Protein AF-A0A8T5GGX0-F1 (afdb_monomer_lite)

pLDDT: mean 83.58, std 13.2, range [39.19, 93.25]

Sequence (56 aa):
MSDKEESVSLRVSKAIPSDVGHGRARISADMGLDLKPGDIVEISGDNRSTAAIYWR

Secondary structure (DSSP, 8-state):
-------------PPPTTTTTTTEE---TTSS----TT-EEEEE-SS-EEEEEE--

Structure (mmCIF, N/CA/C/O backbone):
data_AF-A0A8T5GGX0-F1
#
_entry.id   AF-A0A8T5GGX0-F1
#
loop_
_atom_site.group_PDB
_atom_site.id
_atom_site.type_symbol
_atom_site.label_atom_id
_atom_site.label_alt_id
_atom_site.label_comp_id
_atom_site.label_asym_id
_atom_site.label_entity_id
_atom_site.label_seq_id
_atom_site.pdbx_PDB_ins_code
_atom_site.Cartn_x
_atom_site.Cartn_y
_atom_site.Cartn_z
_atom_site.occupancy
_atom_site.B_iso_or_equiv
_atom_site.auth_seq_id
_atom_site.auth_comp_id
_atom_site.auth_asym_id
_atom_site.auth_atom_id
_atom_site.pdbx_PDB_model_num
ATOM 1 N N . MET A 1 1 ? -17.800 4.146 21.804 1.00 40.06 1 MET A N 1
ATOM 2 C CA . MET A 1 1 ? -16.362 3.864 21.661 1.00 40.06 1 MET A CA 1
ATOM 3 C C . MET A 1 1 ? -16.246 2.527 20.959 1.00 40.06 1 MET A C 1
ATOM 5 O O . MET A 1 1 ? -16.502 1.510 21.585 1.00 40.06 1 MET A O 1
ATOM 9 N N . SER A 1 2 ? -16.055 2.535 19.645 1.00 39.19 2 SER A N 1
ATOM 10 C CA . SER A 1 2 ? -15.873 1.320 18.850 1.00 39.19 2 SER A CA 1
ATOM 11 C C . SER A 1 2 ? -14.573 1.522 18.096 1.00 39.19 2 SER A C 1
ATOM 13 O O . SER A 1 2 ? -14.603 1.974 16.958 1.00 39.19 2 SER A O 1
ATOM 15 N N . ASP A 1 3 ? -13.455 1.247 18.761 1.00 46.16 3 ASP A N 1
ATOM 16 C CA . ASP A 1 3 ? -12.153 1.087 18.117 1.00 46.16 3 ASP A CA 1
ATOM 17 C C . ASP A 1 3 ? -12.223 -0.197 17.280 1.00 46.16 3 ASP A C 1
ATOM 19 O O . ASP A 1 3 ? -11.772 -1.265 17.688 1.00 46.16 3 ASP A O 1
ATOM 23 N N . LYS A 1 4 ? -12.925 -0.131 16.142 1.00 50.62 4 LYS A N 1
ATOM 24 C CA . LYS A 1 4 ? -12.784 -1.143 15.101 1.00 50.62 4 LYS A CA 1
ATOM 25 C C . LYS A 1 4 ? -11.343 -1.059 14.623 1.00 50.62 4 LYS A C 1
ATOM 27 O O . LYS A 1 4 ? -10.797 0.034 14.500 1.00 50.62 4 LYS A O 1
ATOM 32 N N . GLU A 1 5 ? -10.743 -2.210 14.370 1.00 60.53 5 GLU A N 1
ATOM 33 C CA . GLU A 1 5 ? -9.408 -2.370 13.798 1.00 60.53 5 GLU A CA 1
ATOM 34 C C . GLU A 1 5 ? -9.367 -1.798 12.361 1.00 60.53 5 GLU A C 1
ATOM 36 O O . GLU A 1 5 ? -9.305 -2.523 11.378 1.00 60.53 5 GLU A O 1
ATOM 41 N N . GLU A 1 6 ? -9.484 -0.476 12.218 1.00 70.88 6 GLU A N 1
ATOM 42 C CA . GLU A 1 6 ? -9.571 0.240 10.935 1.00 70.88 6 GLU A CA 1
ATOM 43 C C . GLU A 1 6 ? -8.186 0.618 10.391 1.00 70.88 6 GLU A C 1
ATOM 45 O O . GLU A 1 6 ? -8.068 1.192 9.311 1.00 70.88 6 GLU A O 1
ATOM 50 N N . SER A 1 7 ? -7.118 0.286 11.120 1.00 81.81 7 SER A N 1
ATOM 51 C CA . SER A 1 7 ? -5.742 0.548 10.708 1.00 81.81 7 SER A CA 1
ATOM 52 C C . SER A 1 7 ? -4.798 -0.563 11.158 1.00 81.81 7 SER A C 1
ATOM 54 O O . SER A 1 7 ? -4.987 -1.182 12.204 1.00 81.81 7 SER A O 1
ATOM 56 N N . VAL A 1 8 ? -3.762 -0.805 10.356 1.00 87.00 8 VAL A N 1
ATOM 57 C CA . VAL A 1 8 ? -2.708 -1.780 10.643 1.00 87.00 8 VAL A CA 1
ATOM 58 C C . VAL A 1 8 ? -1.345 -1.185 10.298 1.00 87.00 8 VAL A C 1
ATOM 60 O O . VAL A 1 8 ? -1.186 -0.498 9.287 1.00 87.00 8 VAL A O 1
ATOM 63 N N . SER A 1 9 ? -0.345 -1.461 11.132 1.00 87.88 9 SER A N 1
ATOM 64 C CA . SER A 1 9 ? 1.031 -1.006 10.918 1.00 87.88 9 SER A CA 1
ATOM 65 C C . SER A 1 9 ? 1.827 -2.059 10.158 1.00 87.88 9 SER A C 1
ATOM 67 O O . SER A 1 9 ? 2.087 -3.143 10.678 1.00 87.88 9 SER A O 1
ATOM 69 N N . LEU A 1 10 ? 2.244 -1.736 8.932 1.00 87.62 10 LEU A N 1
ATOM 70 C CA . LEU A 1 10 ? 2.956 -2.654 8.039 1.00 87.62 10 LEU A CA 1
ATOM 71 C C . LEU A 1 10 ? 4.334 -2.127 7.659 1.00 87.62 10 LEU A C 1
ATOM 73 O O . LEU A 1 10 ? 4.602 -0.928 7.678 1.00 87.62 10 LEU A O 1
ATOM 77 N N . ARG A 1 11 ? 5.207 -3.042 7.230 1.00 89.00 11 ARG A N 1
ATOM 78 C CA . ARG A 1 11 ? 6.501 -2.684 6.650 1.00 89.00 11 ARG A CA 1
ATOM 79 C C . ARG A 1 11 ? 6.382 -2.498 5.140 1.00 89.00 11 ARG A C 1
ATOM 81 O O . ARG A 1 11 ? 6.009 -3.421 4.417 1.00 89.00 11 ARG A O 1
ATOM 88 N N . VAL A 1 12 ? 6.785 -1.328 4.655 1.00 89.31 12 VAL A N 1
ATOM 89 C CA . VAL A 1 12 ? 6.819 -1.020 3.219 1.00 89.31 12 VAL A CA 1
ATOM 90 C C . VAL A 1 12 ? 7.875 -1.874 2.511 1.00 89.31 12 V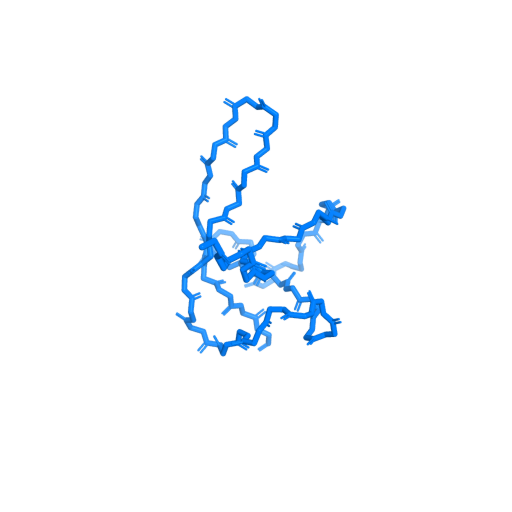AL A C 1
ATOM 92 O O . VAL A 1 12 ? 9.008 -2.002 2.979 1.00 89.31 12 VAL A O 1
ATOM 95 N N . SER A 1 13 ? 7.501 -2.442 1.363 1.00 90.75 13 SER A N 1
ATOM 96 C CA . SER A 1 13 ? 8.377 -3.230 0.489 1.00 90.75 13 SER A CA 1
ATOM 97 C C . SER A 1 13 ? 8.282 -2.747 -0.959 1.00 90.75 13 SER A C 1
ATOM 99 O O . SER A 1 13 ? 7.296 -2.124 -1.354 1.00 90.75 13 SER A O 1
ATOM 101 N N . LYS A 1 14 ? 9.312 -3.029 -1.768 1.00 91.62 14 LYS A N 1
ATOM 102 C CA . LYS A 1 14 ? 9.318 -2.672 -3.194 1.00 91.62 14 LYS A CA 1
ATOM 103 C C . LYS A 1 14 ? 8.217 -3.440 -3.935 1.00 91.62 14 LYS A C 1
ATOM 105 O O . LYS A 1 14 ? 8.119 -4.657 -3.801 1.00 91.62 14 LYS A O 1
ATOM 110 N N . ALA A 1 15 ? 7.430 -2.726 -4.738 1.00 90.38 15 ALA A N 1
ATOM 111 C CA . ALA A 1 15 ? 6.378 -3.315 -5.561 1.00 90.38 15 ALA A CA 1
ATOM 112 C C . ALA A 1 15 ? 6.937 -4.205 -6.688 1.00 90.38 15 ALA A C 1
ATOM 114 O O . ALA A 1 15 ? 8.074 -4.028 -7.139 1.00 90.38 15 ALA 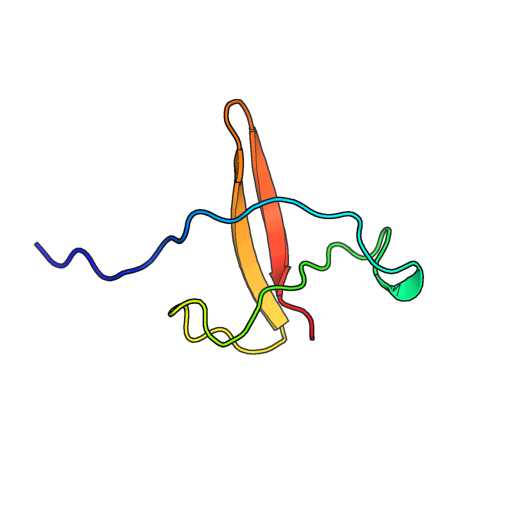A O 1
ATOM 115 N N . ILE A 1 16 ? 6.106 -5.132 -7.177 1.00 90.44 16 ILE A N 1
ATOM 116 C CA . ILE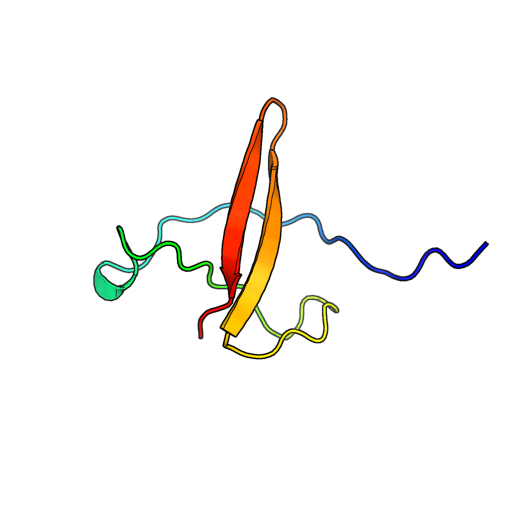 A 1 16 ? 6.412 -5.918 -8.378 1.00 90.44 16 ILE A CA 1
ATOM 117 C C . ILE A 1 16 ? 6.344 -5.032 -9.636 1.00 90.44 16 ILE A C 1
ATOM 119 O O . ILE A 1 16 ? 5.552 -4.086 -9.661 1.00 90.44 16 ILE A O 1
ATOM 123 N N . PRO A 1 17 ? 7.117 -5.328 -10.701 1.00 92.00 17 PRO A N 1
ATOM 124 C CA . PRO A 1 17 ? 7.204 -4.456 -11.876 1.00 92.00 17 PRO A CA 1
ATOM 125 C C . PRO A 1 17 ? 5.863 -4.120 -12.542 1.00 92.00 17 PRO A C 1
ATOM 127 O O . PRO A 1 17 ? 5.696 -3.008 -13.027 1.00 92.00 17 PRO A O 1
ATOM 130 N N . SER A 1 18 ? 4.896 -5.042 -12.534 1.00 89.00 18 SER A N 1
ATOM 131 C CA . SER A 1 18 ? 3.580 -4.847 -13.159 1.00 89.00 18 SER A CA 1
ATOM 132 C C . SER A 1 18 ? 2.652 -3.883 -12.412 1.00 89.00 18 SER A C 1
ATOM 134 O O . SER A 1 18 ? 1.676 -3.426 -12.996 1.00 89.00 18 SER A O 1
ATOM 136 N N . ASP A 1 19 ? 2.930 -3.571 -11.142 1.00 87.75 19 ASP A N 1
ATOM 137 C CA . ASP A 1 19 ? 2.079 -2.690 -10.325 1.00 87.75 19 ASP A CA 1
ATOM 138 C C . ASP A 1 19 ? 2.653 -1.276 -10.169 1.00 87.75 19 ASP A C 1
ATOM 140 O O . ASP A 1 19 ? 1.945 -0.348 -9.765 1.00 87.75 19 ASP A O 1
ATOM 144 N N . VAL A 1 20 ? 3.925 -1.081 -10.532 1.00 89.69 20 VAL A N 1
ATOM 145 C CA . VAL A 1 20 ? 4.584 0.229 -10.497 1.00 89.69 20 VAL A CA 1
ATOM 146 C C . VAL A 1 20 ? 3.847 1.202 -11.422 1.00 89.69 20 VAL A C 1
ATOM 148 O O . VAL A 1 20 ? 3.539 0.875 -12.564 1.00 89.69 20 VAL A O 1
ATOM 151 N N . GLY A 1 21 ? 3.545 2.402 -10.918 1.00 89.44 21 GLY A N 1
ATOM 152 C CA . GLY A 1 21 ? 2.896 3.475 -11.684 1.00 89.44 21 GLY A CA 1
ATOM 153 C C . GLY A 1 21 ? 1.373 3.368 -11.823 1.00 89.44 21 GLY A C 1
ATOM 154 O O . GLY A 1 21 ? 0.761 4.284 -12.358 1.00 89.44 21 GLY A O 1
ATOM 155 N N . HIS A 1 22 ? 0.750 2.305 -11.305 1.00 89.06 22 HIS A N 1
ATOM 156 C CA . HIS A 1 22 ? -0.694 2.072 -11.444 1.00 89.06 22 HIS A CA 1
ATOM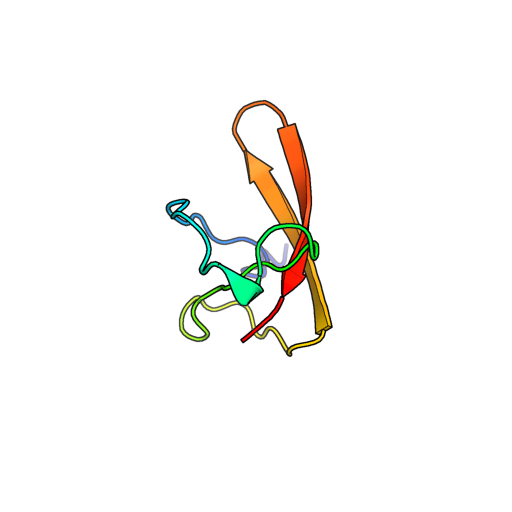 157 C C . HIS A 1 22 ? -1.510 2.435 -10.192 1.00 89.06 22 HIS A C 1
ATOM 159 O O . HIS A 1 22 ? -2.706 2.161 -10.145 1.00 89.06 22 HIS A O 1
ATOM 165 N N . GLY A 1 23 ? -0.878 3.014 -9.162 1.00 90.06 23 GLY A N 1
ATOM 166 C CA . GLY A 1 23 ? -1.559 3.388 -7.914 1.00 90.06 23 GLY A CA 1
ATOM 167 C C . GLY A 1 23 ? -2.088 2.190 -7.116 1.00 90.06 23 GLY A C 1
ATOM 168 O O . GLY A 1 23 ? -3.122 2.297 -6.465 1.00 90.06 23 GLY A O 1
ATOM 169 N N . ARG A 1 24 ? -1.408 1.039 -7.197 1.00 92.19 24 ARG A N 1
ATOM 170 C CA . ARG A 1 24 ? -1.827 -0.226 -6.578 1.00 92.19 24 ARG A CA 1
ATOM 171 C C . ARG A 1 24 ? -1.005 -0.550 -5.337 1.00 92.19 24 ARG A C 1
ATOM 173 O O . ARG A 1 24 ? 0.223 -0.477 -5.372 1.00 92.19 24 ARG A O 1
ATOM 180 N N . ALA A 1 25 ? -1.681 -0.972 -4.276 1.00 91.44 25 ALA A N 1
ATOM 181 C CA . ALA A 1 25 ? -1.073 -1.468 -3.050 1.00 91.44 25 ALA A CA 1
ATOM 182 C C . ALA A 1 25 ? -1.404 -2.949 -2.856 1.00 91.44 25 ALA A C 1
ATOM 184 O O . ALA A 1 25 ? -2.569 -3.344 -2.858 1.00 91.44 25 ALA A O 1
ATOM 185 N N . ARG A 1 26 ? -0.368 -3.768 -2.652 1.00 89.88 26 ARG A N 1
ATOM 186 C CA . ARG A 1 26 ? -0.519 -5.173 -2.262 1.00 89.88 26 ARG A CA 1
ATOM 187 C C . ARG A 1 26 ? -0.418 -5.289 -0.752 1.00 89.88 26 ARG A C 1
ATOM 189 O O . ARG A 1 26 ? 0.635 -5.002 -0.186 1.00 89.88 26 ARG A O 1
ATOM 196 N N . ILE A 1 27 ? -1.499 -5.736 -0.127 1.00 88.31 27 ILE A N 1
ATOM 197 C CA . ILE A 1 27 ? -1.580 -5.992 1.313 1.00 88.31 27 ILE A CA 1
ATOM 198 C C . ILE A 1 27 ? -1.899 -7.480 1.508 1.00 88.31 27 ILE A C 1
ATOM 200 O O . ILE A 1 27 ? -2.582 -8.106 0.689 1.00 88.31 27 ILE A O 1
ATOM 204 N N . SER A 1 28 ? -1.338 -8.100 2.541 1.00 83.12 28 SER A N 1
ATOM 205 C CA . SER A 1 28 ? -1.655 -9.495 2.838 1.00 83.12 28 SER A CA 1
ATOM 206 C C . SER A 1 28 ? -3.062 -9.596 3.441 1.00 83.12 28 SER A C 1
ATOM 208 O O . SER A 1 28 ? -3.432 -8.790 4.286 1.00 83.12 28 SER A O 1
ATOM 210 N N . ALA A 1 29 ? -3.866 -10.558 2.976 1.00 69.06 29 ALA A N 1
ATOM 211 C CA . ALA A 1 29 ? -5.270 -10.705 3.385 1.00 69.06 29 ALA A CA 1
ATOM 212 C C . ALA A 1 29 ? -5.443 -11.169 4.847 1.00 69.06 29 ALA A C 1
ATOM 214 O O . ALA A 1 29 ? -6.546 -11.160 5.374 1.00 69.06 29 ALA A O 1
ATOM 215 N N . ASP A 1 30 ? -4.358 -11.582 5.496 1.00 70.25 30 ASP A N 1
ATOM 216 C CA . ASP A 1 30 ? -4.288 -11.989 6.901 1.00 70.25 30 ASP A CA 1
ATOM 217 C C . ASP A 1 30 ? -4.123 -10.805 7.872 1.00 70.25 30 ASP A C 1
ATOM 219 O O . ASP A 1 30 ? -4.071 -11.011 9.080 1.00 70.25 30 ASP A O 1
ATOM 223 N N . MET A 1 31 ? -4.076 -9.566 7.372 1.00 70.38 31 MET A N 1
ATOM 224 C CA . MET A 1 31 ? -3.805 -8.359 8.167 1.00 70.38 31 MET A CA 1
ATOM 225 C C . MET A 1 31 ? -5.029 -7.797 8.916 1.00 70.38 31 MET A C 1
ATOM 227 O O . MET A 1 31 ? -4.976 -6.668 9.396 1.00 70.38 31 MET A O 1
ATOM 231 N N . GLY A 1 32 ? -6.138 -8.539 8.995 1.00 70.06 32 GLY A N 1
ATOM 232 C CA . GLY A 1 32 ? -7.332 -8.161 9.773 1.00 70.06 32 GLY A CA 1
ATOM 233 C C . GLY A 1 32 ? -8.226 -7.081 9.147 1.00 70.06 32 GLY A C 1
ATOM 234 O O . GLY A 1 32 ? -9.354 -6.889 9.589 1.00 70.06 32 GLY A O 1
ATOM 235 N N . LEU A 1 33 ? -7.777 -6.426 8.075 1.00 76.31 33 LEU A N 1
ATOM 236 C CA . LEU A 1 33 ? -8.597 -5.527 7.266 1.00 76.31 33 LEU A CA 1
ATOM 237 C C . LEU A 1 33 ? -9.311 -6.363 6.195 1.00 76.31 33 LEU A C 1
ATOM 239 O O . LEU A 1 33 ? -8.662 -6.875 5.284 1.00 76.31 33 LEU A O 1
ATOM 243 N N . ASP A 1 34 ? -10.629 -6.529 6.321 1.00 81.44 34 ASP A N 1
ATOM 244 C CA . ASP A 1 34 ? -11.510 -7.237 5.372 1.00 81.44 34 ASP A CA 1
ATOM 245 C C . ASP A 1 34 ? -11.598 -6.500 4.014 1.00 81.44 34 ASP A C 1
ATOM 247 O O . ASP A 1 34 ? -12.630 -5.944 3.643 1.00 81.44 34 ASP A O 1
ATOM 251 N N . LEU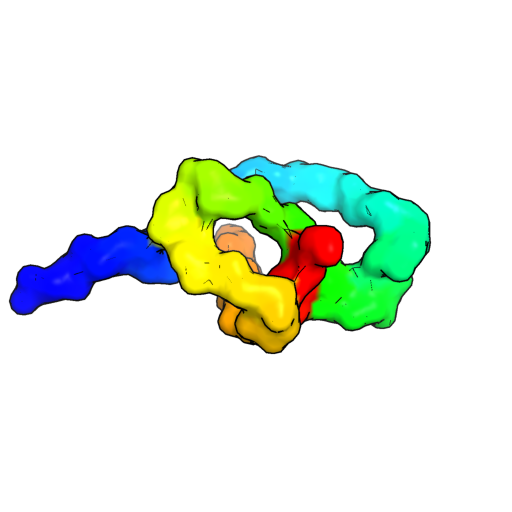 A 1 35 ? -10.472 -6.428 3.297 1.00 83.75 35 LEU A N 1
ATOM 252 C CA . LEU A 1 35 ? -10.303 -5.677 2.054 1.00 83.75 35 LEU A CA 1
ATOM 253 C C . LEU A 1 35 ? -10.634 -6.536 0.839 1.00 83.75 35 LEU A C 1
ATOM 255 O O . LEU A 1 35 ? -10.129 -7.653 0.669 1.00 83.75 35 LEU A O 1
ATOM 259 N N . LYS A 1 36 ? -11.406 -5.962 -0.080 1.00 88.75 36 LYS A N 1
ATOM 260 C CA . LYS A 1 36 ? -11.729 -6.555 -1.376 1.00 88.75 36 LYS A CA 1
ATOM 261 C C . LYS A 1 36 ? -10.937 -5.865 -2.484 1.00 88.75 36 LYS A C 1
ATOM 263 O O . LYS A 1 36 ? -10.751 -4.650 -2.438 1.00 88.75 36 LYS A O 1
ATOM 268 N N . PRO A 1 37 ? -10.448 -6.603 -3.499 1.00 89.50 37 PRO A N 1
ATOM 269 C CA . PRO A 1 37 ? -9.750 -5.988 -4.624 1.00 89.50 37 PRO A CA 1
ATOM 270 C C . PRO A 1 37 ? -10.579 -4.861 -5.249 1.00 89.50 37 PRO A C 1
ATOM 272 O O . PRO A 1 37 ? -11.742 -5.067 -5.594 1.00 89.50 37 PRO A O 1
ATOM 275 N N . GLY A 1 38 ? -9.968 -3.686 -5.405 1.00 90.00 38 GLY A N 1
ATOM 276 C CA . GLY A 1 38 ? -10.652 -2.473 -5.861 1.00 90.00 38 GLY A CA 1
ATOM 277 C C . GLY A 1 38 ? -11.010 -1.486 -4.749 1.00 90.00 38 GLY A C 1
ATOM 278 O O . GLY A 1 38 ? -11.271 -0.325 -5.060 1.00 90.00 38 GLY A O 1
ATOM 279 N N . ASP A 1 39 ? -10.955 -1.897 -3.481 1.00 90.69 39 ASP A N 1
ATOM 280 C CA . ASP A 1 39 ? -11.120 -0.977 -2.357 1.00 90.69 39 ASP A CA 1
ATOM 281 C C . ASP A 1 39 ? -9.983 0.052 -2.329 1.00 90.69 39 ASP A C 1
ATOM 283 O O . ASP A 1 39 ? -8.836 -0.239 -2.682 1.00 90.69 39 ASP A O 1
ATOM 287 N N . ILE A 1 40 ? -10.300 1.274 -1.907 1.00 91.75 40 ILE A N 1
ATOM 288 C CA . ILE A 1 40 ? -9.318 2.349 -1.753 1.00 91.75 40 ILE A CA 1
ATOM 289 C C . ILE A 1 40 ? -8.840 2.350 -0.306 1.00 91.75 40 ILE A C 1
ATOM 291 O O . ILE A 1 40 ? -9.648 2.426 0.617 1.00 91.75 40 ILE A O 1
ATOM 295 N N . VAL A 1 41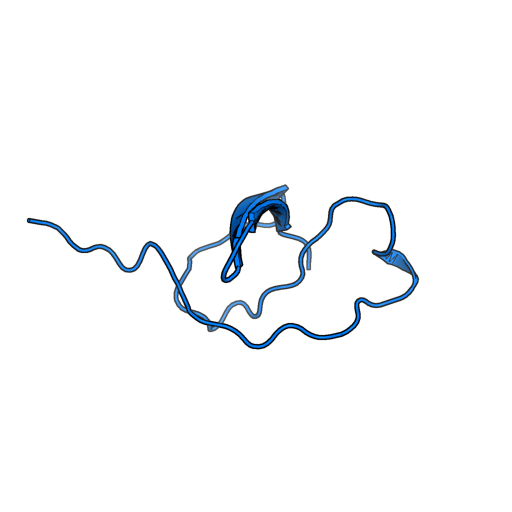 ? -7.524 2.299 -0.122 1.00 90.38 41 VAL A N 1
ATOM 296 C CA . VAL A 1 41 ? -6.878 2.327 1.191 1.00 90.38 41 VAL A CA 1
ATOM 297 C C . VAL A 1 41 ? -6.070 3.606 1.361 1.00 90.38 41 VAL A C 1
ATOM 299 O O . VAL A 1 41 ? -5.372 4.039 0.439 1.00 90.38 41 VAL A O 1
ATOM 302 N N . GLU A 1 42 ? -6.149 4.200 2.550 1.00 91.88 42 GLU A N 1
ATOM 303 C CA . GLU A 1 42 ? -5.238 5.258 2.981 1.00 91.88 42 GLU A CA 1
ATOM 304 C C . GLU A 1 42 ? -3.963 4.632 3.560 1.00 91.88 42 GLU A C 1
ATOM 306 O O . GLU A 1 42 ? -4.003 3.676 4.333 1.00 91.88 42 GLU A O 1
ATOM 311 N N . ILE A 1 43 ? -2.816 5.175 3.169 1.00 90.94 43 ILE A N 1
ATOM 312 C CA . ILE A 1 43 ? -1.496 4.797 3.658 1.00 90.94 43 ILE A CA 1
ATOM 313 C C . ILE A 1 43 ? -0.890 6.034 4.306 1.00 90.94 43 ILE A C 1
ATOM 315 O O . ILE A 1 43 ? -0.487 6.976 3.620 1.00 90.94 43 ILE A O 1
ATOM 319 N N . SER A 1 44 ? -0.793 6.004 5.629 1.00 91.38 44 SER A N 1
ATOM 320 C CA . SER A 1 44 ? -0.179 7.065 6.423 1.00 91.38 44 SER A CA 1
ATOM 321 C C . SER A 1 44 ? 1.254 6.688 6.782 1.00 91.38 44 SER A C 1
ATOM 323 O O . SER A 1 44 ? 1.498 5.666 7.417 1.00 91.38 44 SER A O 1
ATOM 325 N N . GLY A 1 45 ? 2.209 7.507 6.348 1.00 89.38 45 GLY A N 1
ATOM 326 C CA . GLY A 1 45 ? 3.592 7.482 6.821 1.00 89.38 45 GLY A CA 1
ATOM 327 C C . GLY A 1 45 ? 3.880 8.664 7.745 1.00 89.38 45 GLY A C 1
ATOM 328 O O . GLY A 1 45 ? 3.052 9.559 7.891 1.00 89.38 45 GLY A O 1
ATOM 329 N N . ASP A 1 46 ? 5.089 8.707 8.306 1.00 88.44 46 ASP A N 1
ATOM 330 C CA . ASP A 1 46 ? 5.469 9.657 9.367 1.00 88.44 46 ASP A CA 1
ATOM 331 C C . ASP A 1 46 ? 5.154 11.130 9.056 1.00 88.44 46 ASP A C 1
ATOM 333 O O . ASP A 1 46 ? 4.787 11.890 9.944 1.00 88.44 46 ASP A O 1
ATOM 337 N N . ASN A 1 47 ? 5.296 11.539 7.792 1.00 88.06 47 ASN A N 1
ATOM 338 C CA . ASN A 1 47 ? 5.135 12.936 7.371 1.00 88.06 47 ASN A CA 1
ATOM 339 C C . ASN A 1 47 ? 4.094 13.142 6.263 1.00 88.06 47 ASN A C 1
ATOM 341 O O . ASN A 1 47 ? 3.870 14.279 5.844 1.00 88.06 47 ASN A O 1
ATOM 345 N N . ARG A 1 48 ? 3.539 12.065 5.693 1.00 92.38 48 ARG A N 1
ATOM 346 C CA . ARG A 1 48 ? 2.660 12.131 4.516 1.00 92.38 48 ARG A CA 1
ATOM 347 C C . ARG A 1 48 ? 1.665 10.986 4.523 1.00 92.38 48 ARG A C 1
ATOM 349 O O . ARG A 1 48 ? 2.058 9.844 4.742 1.00 92.38 48 ARG A O 1
ATOM 356 N N . SER A 1 49 ? 0.423 11.294 4.177 1.00 91.62 49 SER A N 1
ATOM 357 C CA . SER A 1 49 ? -0.562 10.303 3.771 1.00 91.62 49 SER A CA 1
ATOM 358 C C . SER A 1 49 ? -0.665 10.241 2.248 1.00 91.62 49 SER A C 1
ATOM 360 O O . SER A 1 49 ? -0.378 11.198 1.521 1.00 91.62 49 SER A O 1
ATOM 362 N N . THR A 1 50 ? -1.020 9.070 1.749 1.00 92.75 50 THR A N 1
ATOM 363 C CA . THR A 1 50 ? -1.337 8.820 0.347 1.00 92.75 50 THR A CA 1
ATOM 364 C C . THR A 1 50 ? -2.459 7.793 0.270 1.00 92.75 50 THR A C 1
ATOM 366 O O . THR A 1 50 ? -2.809 7.189 1.278 1.00 92.75 50 THR A O 1
ATOM 369 N N . ALA A 1 51 ? -3.034 7.589 -0.908 1.00 92.50 51 ALA A N 1
ATOM 370 C CA . ALA A 1 51 ? -4.070 6.591 -1.117 1.00 92.50 51 ALA A CA 1
ATOM 371 C C . ALA A 1 51 ? -3.714 5.707 -2.310 1.00 92.50 51 ALA A C 1
ATOM 373 O O . ALA A 1 51 ? -3.092 6.159 -3.275 1.00 92.50 51 ALA A O 1
ATOM 374 N N . ALA A 1 52 ? -4.108 4.442 -2.237 1.00 92.75 52 ALA A N 1
ATOM 375 C CA . ALA A 1 52 ? -3.884 3.466 -3.290 1.00 92.75 52 ALA A CA 1
ATOM 376 C C . ALA A 1 52 ? -5.065 2.501 -3.388 1.00 92.75 52 ALA A C 1
ATOM 378 O O . ALA A 1 52 ? -5.834 2.333 -2.446 1.00 92.75 52 ALA A O 1
ATOM 379 N N . ILE A 1 53 ? -5.192 1.848 -4.536 1.00 93.25 53 ILE A N 1
ATOM 380 C CA . ILE A 1 53 ? -6.178 0.793 -4.746 1.00 93.25 53 ILE A CA 1
ATOM 381 C C . ILE A 1 53 ? -5.585 -0.511 -4.221 1.00 93.25 53 ILE A C 1
ATOM 383 O O . ILE A 1 53 ? -4.494 -0.912 -4.642 1.00 93.25 53 ILE A O 1
ATOM 387 N N . TYR A 1 54 ? -6.299 -1.186 -3.328 1.00 91.56 54 TYR A N 1
ATOM 388 C CA . TYR A 1 54 ? -5.937 -2.524 -2.895 1.00 91.56 54 TYR A CA 1
ATOM 389 C C . TYR A 1 54 ? -6.018 -3.492 -4.079 1.00 91.56 54 TYR A C 1
ATOM 391 O O . TYR A 1 54 ? -7.045 -3.618 -4.755 1.00 91.56 54 TYR A O 1
ATOM 399 N N . TRP A 1 55 ? -4.899 -4.160 -4.344 1.00 88.31 55 TRP A N 1
ATOM 400 C CA . TRP A 1 55 ? -4.719 -5.028 -5.496 1.00 88.31 55 TRP A CA 1
ATOM 401 C C . TRP A 1 55 ? -4.043 -6.329 -5.078 1.00 88.31 55 TRP A C 1
ATOM 403 O O . TRP A 1 55 ? -3.060 -6.315 -4.336 1.00 88.31 55 TRP A O 1
ATOM 413 N N . ARG A 1 56 ? -4.544 -7.460 -5.575 1.00 78.00 56 ARG A N 1
ATOM 414 C CA . ARG A 1 56 ? -3.953 -8.781 -5.365 1.00 78.00 56 ARG A CA 1
ATOM 415 C C . ARG A 1 56 ? -4.043 -9.610 -6.634 1.00 78.00 56 ARG A C 1
ATOM 417 O O . ARG A 1 56 ? -5.074 -9.511 -7.323 1.00 78.00 56 ARG A O 1
#

Foldseek 3Di:
DDPDCLDADDDDDDDDPVCPPVQEDEDDCPRNPVDDQQDKDWDDDPPDIDIGTYHD

Radius of gyration: 11.93 Å; chains: 1; bounding box: 26×25×35 Å